Protein AF-A0A1G7X361-F1 (afdb_monomer_lite)

Sequence (94 aa):
MNTQRDKSKIITYPPETLRTFSVEAYQWIDNLNFTINPEECLKNAEEYLSIAREMFLDAGWDGDGKIELMWIPPFMLRSSPTAELTLGVTNLAC

pLDDT: mean 80.36, std 17.74, range [37.34, 97.19]

Radius of gyration: 13.66 Å; chains: 1; bounding box: 28×37×33 Å

Structure (mmCIF, N/CA/C/O backbone):
data_AF-A0A1G7X361-F1
#
_entry.id   AF-A0A1G7X361-F1
#
loop_
_atom_site.group_PDB
_atom_site.id
_atom_site.type_symbol
_atom_site.label_atom_id
_atom_site.label_alt_id
_atom_site.label_comp_id
_atom_site.label_asym_id
_atom_site.label_entity_id
_atom_site.label_seq_id
_atom_site.pdbx_PDB_ins_code
_atom_site.Cartn_x
_atom_site.Cartn_y
_atom_site.Cartn_z
_atom_site.occupancy
_atom_site.B_iso_or_equiv
_atom_site.auth_seq_id
_atom_site.auth_comp_id
_atom_site.auth_asym_id
_atom_site.auth_atom_id
_atom_site.pdbx_PDB_model_num
ATOM 1 N N . MET A 1 1 ? -2.192 22.801 17.073 1.00 48.19 1 MET A N 1
ATOM 2 C CA . MET A 1 1 ? -2.107 21.425 16.535 1.00 48.19 1 MET A CA 1
ATOM 3 C C . MET A 1 1 ? -1.333 21.479 15.235 1.00 48.19 1 MET A C 1
ATOM 5 O O . MET A 1 1 ? -1.706 22.254 14.366 1.00 48.19 1 MET A O 1
ATOM 9 N N . ASN A 1 2 ? -0.223 20.748 15.136 1.00 52.69 2 ASN A N 1
ATOM 10 C CA . ASN A 1 2 ? 0.606 20.754 13.935 1.00 52.69 2 ASN A CA 1
ATOM 11 C C . ASN A 1 2 ? -0.054 19.842 12.889 1.00 52.69 2 ASN A C 1
ATOM 13 O O . ASN A 1 2 ? 0.073 18.622 12.951 1.00 52.69 2 ASN A O 1
ATOM 17 N N . THR A 1 3 ? -0.832 20.437 11.987 1.00 59.69 3 THR A N 1
ATOM 18 C CA . THR A 1 3 ? -1.643 19.748 10.967 1.00 59.69 3 THR A CA 1
ATOM 19 C C . THR A 1 3 ? -0.815 18.936 9.969 1.00 59.69 3 THR A C 1
ATOM 21 O O . THR A 1 3 ? -1.372 18.107 9.260 1.00 59.69 3 THR A O 1
ATOM 24 N N . GLN A 1 4 ? 0.506 19.133 9.944 1.00 61.75 4 GLN A N 1
ATOM 25 C CA . GLN A 1 4 ? 1.441 18.461 9.038 1.00 61.75 4 GLN A CA 1
ATOM 26 C C . GLN A 1 4 ? 1.682 16.973 9.355 1.00 61.75 4 GLN A C 1
ATOM 28 O O . GLN A 1 4 ? 2.319 16.293 8.560 1.00 61.75 4 GLN A O 1
ATOM 33 N N . ARG A 1 5 ? 1.216 16.453 10.501 1.00 76.19 5 ARG A N 1
ATOM 34 C CA . ARG A 1 5 ? 1.441 15.050 10.923 1.00 76.19 5 ARG A CA 1
ATOM 35 C C . ARG A 1 5 ? 0.161 14.227 11.082 1.00 76.19 5 ARG A C 1
ATOM 37 O O . ARG A 1 5 ? 0.184 13.172 11.709 1.00 76.19 5 ARG A O 1
ATOM 44 N N . ASP A 1 6 ? -0.960 14.722 10.572 1.00 85.69 6 ASP A N 1
ATOM 45 C CA . ASP A 1 6 ? -2.228 14.002 10.645 1.00 85.69 6 ASP A CA 1
ATOM 46 C C . ASP A 1 6 ? -2.231 12.817 9.667 1.00 85.69 6 ASP A C 1
ATOM 48 O O . ASP A 1 6 ? -2.395 12.992 8.459 1.00 85.69 6 ASP A O 1
ATOM 52 N N . LYS A 1 7 ? -2.039 11.606 10.205 1.00 86.94 7 LYS A N 1
ATOM 53 C CA . LYS A 1 7 ? -1.960 10.359 9.429 1.00 86.94 7 LYS A CA 1
ATOM 54 C C . LYS A 1 7 ? -3.258 10.021 8.696 1.00 86.94 7 LYS A C 1
ATOM 56 O O . LYS A 1 7 ? -3.201 9.380 7.651 1.00 86.94 7 LYS A O 1
ATOM 61 N N . SER A 1 8 ? -4.402 10.510 9.183 1.00 87.69 8 SER A N 1
ATOM 62 C CA . SER A 1 8 ? -5.708 10.284 8.549 1.00 87.69 8 SER A CA 1
ATOM 63 C C . SER A 1 8 ? -5.873 11.003 7.207 1.00 87.69 8 SER A C 1
ATOM 65 O O . SER A 1 8 ? -6.823 10.744 6.477 1.00 87.69 8 SER A O 1
ATOM 67 N N . LYS A 1 9 ? -4.947 11.911 6.871 1.00 87.56 9 LYS A N 1
ATOM 68 C CA . LYS A 1 9 ? -4.947 12.673 5.615 1.00 87.56 9 LYS A CA 1
ATOM 69 C C . LYS A 1 9 ? -3.977 12.130 4.569 1.00 87.56 9 LYS A C 1
ATOM 71 O O . LYS A 1 9 ? -3.848 12.740 3.513 1.00 87.56 9 LYS A O 1
ATOM 76 N N . ILE A 1 10 ? -3.282 11.030 4.863 1.00 89.50 10 ILE A N 1
ATOM 77 C CA . ILE A 1 10 ? -2.341 10.403 3.925 1.00 89.50 10 ILE A CA 1
ATOM 78 C C . ILE A 1 10 ? -3.109 9.723 2.786 1.00 89.50 10 ILE A C 1
ATOM 80 O O . ILE A 1 10 ? -2.736 9.866 1.627 1.00 89.50 10 ILE A O 1
ATOM 84 N N . ILE A 1 11 ? -4.211 9.039 3.107 1.0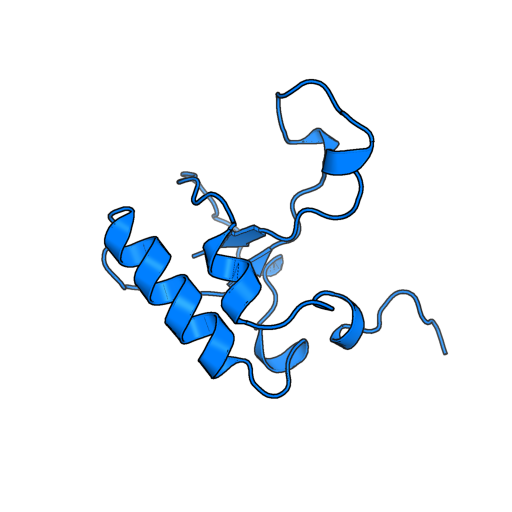0 90.38 11 ILE A N 1
ATOM 85 C CA . ILE A 1 11 ? -5.070 8.356 2.136 1.00 90.38 11 ILE A CA 1
ATOM 86 C C . ILE A 1 11 ? -6.438 9.030 2.153 1.00 90.38 11 ILE A C 1
ATOM 88 O O . ILE A 1 11 ? -7.123 9.047 3.173 1.00 90.38 11 ILE A O 1
ATOM 92 N N . THR A 1 12 ? -6.816 9.621 1.023 1.00 91.81 12 THR A N 1
ATOM 93 C CA . THR A 1 12 ? -8.043 10.426 0.872 1.00 91.81 12 THR A CA 1
ATOM 94 C C . THR A 1 12 ? -8.971 9.904 -0.225 1.00 91.81 12 THR A C 1
ATOM 96 O O . THR A 1 12 ? -9.965 10.548 -0.555 1.00 91.81 12 THR A O 1
ATOM 99 N N . TYR A 1 13 ? -8.653 8.737 -0.781 1.00 93.19 13 TYR A N 1
ATOM 100 C CA . TYR A 1 13 ? -9.408 8.040 -1.817 1.00 93.19 13 TYR A CA 1
ATOM 101 C C . TYR A 1 13 ? -9.998 6.741 -1.257 1.00 93.19 13 TYR A C 1
ATOM 103 O O . TYR A 1 13 ? -9.453 6.215 -0.291 1.00 93.19 13 TYR A O 1
ATOM 111 N N . PRO A 1 14 ? -11.089 6.219 -1.836 1.00 95.00 14 PRO A N 1
ATOM 112 C CA . PRO A 1 14 ? -11.713 4.978 -1.381 1.00 95.00 14 PRO A CA 1
ATOM 113 C C . PRO A 1 14 ? -10.944 3.722 -1.856 1.00 95.00 14 PRO A C 1
ATOM 115 O O . PRO A 1 14 ? -10.186 3.816 -2.832 1.00 95.00 14 PRO A O 1
ATOM 118 N N . PRO A 1 15 ? -11.126 2.549 -1.208 1.00 95.12 15 PRO A N 1
ATOM 119 C CA . PRO A 1 15 ? -10.317 1.345 -1.442 1.00 95.12 15 PRO A CA 1
ATOM 120 C C . PRO A 1 15 ? -10.256 0.887 -2.901 1.00 95.12 15 PRO A C 1
ATOM 122 O O . PRO A 1 15 ? -9.195 0.494 -3.382 1.00 95.12 15 PRO A O 1
ATOM 125 N N . GLU A 1 16 ? -11.364 0.979 -3.637 1.00 95.19 16 GLU A N 1
ATOM 126 C CA . GLU A 1 16 ? -11.456 0.570 -5.041 1.00 95.19 16 GLU A CA 1
ATOM 127 C C . GLU A 1 16 ? -10.477 1.313 -5.960 1.00 95.19 16 GLU A C 1
ATOM 129 O O . GLU A 1 16 ? -10.099 0.786 -7.007 1.00 95.19 16 GLU A O 1
ATOM 134 N N . THR A 1 17 ? -10.020 2.498 -5.547 1.00 95.12 17 THR A N 1
ATOM 135 C CA . THR A 1 17 ? -9.055 3.310 -6.299 1.00 95.12 17 THR A CA 1
ATOM 136 C C . THR A 1 17 ? -7.696 2.619 -6.396 1.00 95.12 17 THR A C 1
ATOM 138 O O . THR A 1 17 ? -6.999 2.802 -7.387 1.00 95.12 17 THR A O 1
ATOM 141 N N . LEU A 1 18 ? -7.334 1.757 -5.433 1.00 94.19 18 LEU A N 1
ATOM 142 C CA . LEU A 1 18 ? -6.087 0.985 -5.495 1.00 94.19 18 LEU A CA 1
ATOM 143 C C . LEU A 1 18 ? -5.982 0.152 -6.773 1.00 94.19 18 LEU A C 1
ATOM 145 O O . LEU A 1 18 ? -4.893 0.004 -7.312 1.00 94.19 18 LEU A O 1
ATOM 149 N N . ARG A 1 19 ? -7.104 -0.327 -7.322 1.00 93.44 19 ARG A N 1
ATOM 150 C CA . ARG A 1 19 ? -7.108 -1.144 -8.545 1.00 93.44 19 ARG A CA 1
ATOM 151 C C . ARG A 1 19 ? -6.645 -0.382 -9.790 1.00 93.44 19 ARG A C 1
ATOM 153 O O . ARG A 1 19 ? -6.378 -1.008 -10.809 1.00 93.44 19 ARG A O 1
ATOM 160 N N . THR A 1 20 ? -6.561 0.949 -9.733 1.00 93.50 20 THR A N 1
ATOM 161 C CA . THR A 1 20 ? -6.025 1.768 -10.829 1.00 93.50 20 THR A CA 1
ATOM 162 C C . THR A 1 20 ? -4.526 2.034 -10.688 1.00 93.50 20 THR A C 1
ATOM 164 O O . THR A 1 20 ? -3.967 2.749 -11.517 1.00 93.50 20 THR A O 1
ATOM 167 N N . PHE A 1 21 ? -3.886 1.547 -9.622 1.00 92.31 21 PHE A N 1
ATOM 168 C CA . PHE A 1 21 ? -2.471 1.787 -9.353 1.00 92.31 21 PHE A CA 1
ATOM 169 C C . PHE A 1 21 ? -1.603 0.738 -10.051 1.00 92.31 21 PHE A C 1
ATOM 171 O O . PHE A 1 21 ? -2.044 -0.377 -10.330 1.00 92.31 21 PHE A O 1
ATOM 178 N N . SER A 1 22 ? -0.347 1.098 -10.305 1.00 88.94 22 SER A N 1
ATOM 179 C CA . SER A 1 22 ? 0.671 0.164 -10.785 1.00 88.94 22 SER A CA 1
ATOM 180 C C . SER A 1 22 ? 1.332 -0.557 -9.613 1.00 88.94 22 SER A C 1
ATOM 182 O O . SER A 1 22 ? 1.574 0.046 -8.568 1.00 88.94 22 SER A O 1
ATOM 184 N N . VAL A 1 23 ? 1.666 -1.832 -9.809 1.00 89.81 23 VAL A N 1
ATOM 185 C CA . VAL A 1 23 ? 2.493 -2.610 -8.879 1.00 89.81 23 VAL A CA 1
ATOM 186 C C . VAL A 1 23 ? 3.904 -2.688 -9.446 1.00 89.81 23 VAL A C 1
ATOM 188 O O . VAL A 1 23 ? 4.089 -3.111 -10.584 1.00 89.81 23 VAL A O 1
ATOM 191 N N . GLU A 1 24 ? 4.889 -2.289 -8.648 1.00 86.00 24 GLU A N 1
ATOM 192 C CA . GLU A 1 24 ? 6.305 -2.312 -9.011 1.00 86.00 24 GLU A CA 1
ATOM 193 C C . GLU A 1 24 ? 7.075 -3.113 -7.960 1.00 86.00 24 GLU A C 1
ATOM 195 O O . GLU A 1 24 ? 6.968 -2.845 -6.761 1.00 86.00 24 GLU A O 1
ATOM 200 N N . ALA A 1 25 ? 7.866 -4.088 -8.402 1.00 83.25 25 ALA A N 1
ATOM 201 C CA . ALA A 1 25 ? 8.692 -4.890 -7.512 1.00 83.25 25 ALA A CA 1
ATOM 202 C C . ALA A 1 25 ? 10.058 -4.223 -7.314 1.00 83.25 25 ALA A C 1
ATOM 204 O O . ALA A 1 25 ? 10.831 -4.051 -8.262 1.00 83.25 25 ALA A O 1
ATOM 205 N N . TYR A 1 26 ? 10.381 -3.892 -6.067 1.00 78.81 26 TYR A N 1
ATOM 206 C CA . TYR A 1 26 ? 11.701 -3.413 -5.676 1.00 78.81 26 TYR A CA 1
ATOM 207 C C . TYR A 1 26 ? 12.408 -4.472 -4.844 1.00 78.81 26 TYR A C 1
ATOM 209 O O . TYR A 1 26 ? 11.829 -5.079 -3.951 1.00 78.81 26 TYR A O 1
ATOM 217 N N . GLN A 1 27 ? 13.691 -4.664 -5.120 1.00 67.44 27 GLN A N 1
ATOM 218 C CA . GLN A 1 27 ? 14.571 -5.406 -4.228 1.00 67.44 27 GLN A CA 1
ATOM 219 C C . GLN A 1 27 ? 15.185 -4.419 -3.220 1.00 67.44 27 GLN A C 1
ATOM 221 O O . GLN A 1 27 ? 15.397 -3.253 -3.566 1.00 67.44 27 GLN A O 1
ATOM 226 N N . TRP A 1 28 ? 15.530 -4.903 -2.019 1.00 71.12 28 TRP A N 1
ATOM 227 C CA . TRP A 1 28 ? 16.344 -4.191 -1.011 1.00 71.12 28 TRP A CA 1
ATOM 228 C C . TRP A 1 28 ? 15.623 -3.123 -0.166 1.00 71.12 28 TRP A C 1
ATOM 230 O O . TRP A 1 28 ? 16.184 -2.065 0.131 1.00 71.12 28 TRP A O 1
ATOM 240 N N . ILE A 1 29 ? 14.383 -3.385 0.263 1.00 75.75 29 ILE A N 1
ATOM 241 C CA . ILE A 1 29 ? 13.737 -2.598 1.330 1.00 75.75 29 ILE A CA 1
ATOM 242 C C . ILE A 1 29 ? 14.168 -3.178 2.684 1.00 75.75 29 ILE A C 1
ATOM 244 O O . ILE A 1 29 ? 13.451 -3.938 3.324 1.00 75.75 29 ILE A O 1
ATOM 248 N N . ASP A 1 30 ? 15.377 -2.829 3.121 1.00 75.62 30 ASP A N 1
ATOM 249 C CA . ASP A 1 30 ? 15.971 -3.449 4.317 1.00 75.62 30 ASP A CA 1
ATOM 250 C C . ASP A 1 30 ? 15.588 -2.731 5.622 1.00 75.62 30 ASP A C 1
ATOM 252 O O . ASP A 1 30 ? 15.759 -3.264 6.720 1.00 75.62 30 ASP A O 1
ATOM 256 N N . ASN A 1 31 ? 15.093 -1.491 5.529 1.00 81.75 31 ASN A N 1
ATOM 257 C CA . ASN A 1 31 ? 14.791 -0.664 6.693 1.00 81.75 31 ASN A CA 1
ATOM 258 C C . ASN A 1 31 ? 13.293 -0.386 6.838 1.00 81.75 31 ASN A C 1
ATOM 260 O O . ASN A 1 31 ? 12.790 0.664 6.437 1.00 81.75 31 ASN A O 1
ATOM 264 N N . LEU A 1 32 ? 12.618 -1.310 7.516 1.00 83.50 32 LEU A N 1
ATOM 265 C CA . LEU A 1 32 ? 11.192 -1.234 7.830 1.00 83.50 32 LEU A CA 1
ATOM 266 C C . LEU A 1 32 ? 10.847 -0.162 8.885 1.00 83.50 32 LEU A C 1
ATOM 268 O O . LEU A 1 32 ? 9.687 0.047 9.194 1.00 83.50 32 LEU A O 1
ATOM 272 N N . ASN A 1 33 ? 11.812 0.584 9.442 1.00 85.62 33 ASN A N 1
ATOM 273 C CA . ASN A 1 33 ? 11.478 1.693 10.356 1.00 85.62 33 ASN A CA 1
ATOM 274 C C . ASN A 1 33 ? 10.833 2.894 9.637 1.00 85.62 33 ASN A C 1
ATOM 276 O O . ASN A 1 33 ? 10.395 3.839 10.293 1.00 85.62 33 ASN A O 1
ATOM 280 N N . PHE A 1 34 ? 10.823 2.889 8.301 1.00 84.38 34 PHE A N 1
ATOM 281 C CA . PHE A 1 34 ? 10.230 3.938 7.470 1.00 84.38 34 PHE A CA 1
ATOM 282 C C . PHE A 1 34 ? 8.878 3.551 6.869 1.00 84.38 34 PHE A C 1
ATOM 284 O O . PHE A 1 34 ? 8.323 4.319 6.080 1.00 84.38 34 PHE A O 1
ATOM 291 N N . THR A 1 35 ? 8.344 2.393 7.245 1.00 89.06 35 THR A N 1
ATOM 292 C CA . THR A 1 35 ? 6.993 1.983 6.886 1.00 89.06 35 THR A CA 1
ATOM 293 C C . THR A 1 35 ? 6.006 2.397 7.978 1.00 89.06 35 THR A C 1
ATOM 295 O O . THR A 1 35 ? 6.365 2.670 9.128 1.00 89.06 35 THR A O 1
ATOM 298 N N . ILE A 1 36 ? 4.738 2.533 7.601 1.00 91.06 36 ILE A N 1
ATOM 299 C CA . ILE A 1 36 ? 3.646 2.901 8.501 1.00 91.06 36 ILE A CA 1
ATOM 300 C C . ILE A 1 36 ? 2.588 1.806 8.429 1.00 91.06 36 ILE A C 1
ATOM 302 O O . ILE A 1 36 ? 2.152 1.438 7.337 1.00 91.06 36 ILE A O 1
ATOM 306 N N . ASN A 1 37 ? 2.127 1.335 9.589 1.00 92.50 37 ASN A N 1
ATOM 307 C CA . ASN A 1 37 ? 0.998 0.416 9.646 1.00 92.50 37 ASN A CA 1
ATOM 308 C C . ASN A 1 37 ? -0.270 1.115 9.093 1.00 92.50 37 ASN A C 1
ATOM 310 O O . ASN A 1 37 ? -0.655 2.165 9.623 1.00 92.50 37 ASN A O 1
ATOM 314 N N . PRO A 1 38 ? -0.948 0.558 8.067 1.00 93.44 38 PRO A N 1
ATOM 315 C CA . PRO A 1 38 ? -2.144 1.156 7.470 1.00 93.44 38 PRO A CA 1
ATOM 316 C C . PRO A 1 38 ? -3.280 1.448 8.460 1.00 93.44 38 PRO A C 1
ATOM 318 O O . PRO A 1 38 ? -4.016 2.415 8.265 1.00 93.44 38 PRO A O 1
ATOM 321 N N . GLU A 1 39 ? -3.401 0.679 9.546 1.00 94.19 39 GLU A N 1
ATOM 322 C CA . GLU A 1 39 ? -4.397 0.904 10.609 1.00 94.19 39 GLU A CA 1
ATOM 323 C C . GLU A 1 39 ? -4.209 2.247 11.337 1.00 94.19 39 GLU A C 1
ATOM 325 O O . GLU A 1 39 ? -5.154 2.798 11.900 1.00 94.19 39 GLU A O 1
ATOM 330 N N . GLU A 1 40 ? -3.005 2.824 11.300 1.00 92.00 40 GLU A N 1
ATOM 331 C CA . GLU A 1 40 ? -2.740 4.152 11.864 1.00 92.00 40 GLU A CA 1
ATOM 332 C C . GLU A 1 40 ? -3.231 5.293 10.958 1.00 92.00 40 GLU A C 1
ATOM 334 O O . GLU A 1 40 ? -3.353 6.439 11.404 1.00 92.00 40 GLU A O 1
ATOM 339 N N . CYS A 1 41 ? -3.494 4.993 9.685 1.00 91.88 41 CYS A N 1
ATOM 340 C CA . CYS A 1 41 ? -3.943 5.941 8.667 1.00 91.88 41 CYS A CA 1
ATOM 341 C C . CYS A 1 41 ? -5.432 5.782 8.335 1.00 91.88 41 CYS A C 1
ATOM 343 O O . CYS A 1 41 ? -6.088 6.761 7.982 1.00 91.88 41 CYS A O 1
ATOM 345 N N . LEU A 1 42 ? -5.967 4.564 8.444 1.00 92.69 42 LEU A N 1
ATOM 346 C CA . LEU A 1 42 ? -7.274 4.176 7.923 1.00 92.69 42 LEU A CA 1
ATOM 347 C C . LEU A 1 42 ? -8.121 3.477 8.986 1.00 92.69 42 LEU A C 1
ATOM 349 O O . LEU A 1 42 ? -7.649 2.605 9.705 1.00 92.69 42 LEU A O 1
ATOM 353 N N . LYS A 1 43 ? -9.420 3.797 9.027 1.00 92.44 43 LYS A N 1
ATOM 354 C CA . LYS A 1 43 ? -10.380 3.088 9.895 1.00 92.44 43 LYS A CA 1
ATOM 355 C C . LYS A 1 43 ? -10.808 1.732 9.330 1.00 92.44 43 LYS A C 1
ATOM 357 O O . LYS A 1 43 ? -11.123 0.833 10.096 1.00 92.44 43 LYS A O 1
ATOM 362 N N . ASN A 1 44 ? -10.841 1.601 8.006 1.00 94.44 44 ASN A N 1
ATOM 363 C CA . ASN A 1 44 ? -11.207 0.392 7.265 1.00 94.44 44 ASN A CA 1
ATOM 364 C C . ASN A 1 44 ? -9.981 -0.212 6.559 1.00 94.44 44 ASN A C 1
ATOM 366 O O . ASN A 1 44 ? -10.057 -0.600 5.398 1.00 94.44 44 ASN A O 1
ATOM 370 N N . ALA A 1 45 ? -8.836 -0.254 7.249 1.00 95.12 45 ALA A N 1
ATOM 371 C CA . ALA A 1 45 ? -7.560 -0.686 6.679 1.00 95.12 45 ALA A CA 1
ATOM 372 C C . ALA A 1 45 ? -7.630 -2.060 5.986 1.00 95.12 45 ALA A C 1
ATOM 374 O O . ALA A 1 45 ? -7.038 -2.222 4.922 1.00 95.12 45 ALA A O 1
ATOM 375 N N . GLU A 1 46 ? -8.398 -3.015 6.525 1.00 96.19 46 GLU A N 1
ATOM 376 C CA . GLU A 1 46 ? -8.500 -4.364 5.947 1.00 96.19 46 GLU A CA 1
ATOM 377 C C . GLU A 1 46 ? -9.068 -4.373 4.519 1.00 96.19 46 GLU A C 1
ATOM 379 O O . GLU A 1 46 ? -8.641 -5.177 3.698 1.00 96.19 46 GLU A O 1
ATOM 384 N N . GLU A 1 47 ? -9.971 -3.449 4.173 1.00 96.94 47 GLU A N 1
ATOM 385 C CA . GLU A 1 47 ? -10.502 -3.356 2.805 1.00 96.94 47 GLU A CA 1
ATOM 386 C C . GLU A 1 47 ? -9.397 -2.989 1.802 1.00 96.94 47 GLU A C 1
ATOM 388 O O . GLU A 1 47 ? -9.323 -3.562 0.715 1.00 96.94 47 GLU A O 1
ATOM 393 N N . TYR A 1 48 ? -8.494 -2.082 2.186 1.00 96.81 48 TYR A N 1
ATOM 394 C CA . TYR A 1 48 ? -7.333 -1.711 1.372 1.00 96.81 48 TYR A CA 1
ATOM 395 C C . TYR A 1 48 ? -6.307 -2.841 1.328 1.00 96.81 48 TYR A C 1
ATOM 397 O O . TYR A 1 48 ? -5.799 -3.167 0.258 1.00 96.81 48 TYR A O 1
ATOM 405 N N . LEU A 1 49 ? -6.024 -3.457 2.480 1.00 96.44 49 LEU A N 1
ATOM 406 C CA . LEU A 1 49 ? -5.078 -4.566 2.600 1.00 96.44 49 LEU A CA 1
ATOM 407 C C . LEU A 1 49 ? -5.506 -5.773 1.764 1.00 96.44 49 LEU A C 1
ATOM 409 O O . LEU A 1 49 ? -4.659 -6.405 1.141 1.00 96.44 49 LEU A O 1
ATOM 413 N N . SER A 1 50 ? -6.805 -6.072 1.707 1.00 97.00 50 SER A N 1
ATOM 414 C CA . SER A 1 50 ? -7.349 -7.141 0.870 1.00 97.00 50 SER A CA 1
ATOM 415 C C . SER A 1 50 ? -7.080 -6.885 -0.613 1.00 97.00 50 SER A C 1
ATOM 417 O O . SER A 1 50 ? -6.554 -7.761 -1.293 1.00 97.00 50 SER A O 1
ATOM 419 N N . ILE A 1 51 ? -7.375 -5.677 -1.108 1.00 97.19 51 ILE A N 1
ATOM 420 C CA . ILE A 1 51 ? -7.143 -5.311 -2.515 1.00 97.19 51 ILE A CA 1
ATOM 421 C C . ILE A 1 51 ? -5.644 -5.297 -2.839 1.00 97.19 51 ILE A C 1
ATOM 423 O O . ILE A 1 51 ? -5.232 -5.841 -3.859 1.00 97.19 51 ILE A O 1
ATOM 427 N N . ALA A 1 52 ? -4.818 -4.718 -1.964 1.00 96.25 52 ALA A N 1
ATOM 428 C CA . ALA A 1 52 ? -3.369 -4.686 -2.147 1.00 96.25 52 ALA A CA 1
ATOM 429 C C . ALA A 1 52 ? -2.774 -6.102 -2.192 1.00 96.25 52 ALA A C 1
ATOM 431 O O . ALA A 1 52 ? -1.960 -6.402 -3.058 1.00 96.25 52 ALA A O 1
ATOM 432 N N . ARG A 1 53 ? -3.231 -6.994 -1.303 1.00 96.12 53 ARG A N 1
ATOM 433 C CA . ARG A 1 53 ? -2.817 -8.401 -1.264 1.00 96.12 53 ARG A CA 1
ATOM 434 C C . ARG A 1 53 ? -3.163 -9.130 -2.558 1.00 96.12 53 ARG A C 1
ATOM 436 O O . ARG A 1 53 ? -2.298 -9.819 -3.081 1.00 96.12 53 ARG A O 1
ATOM 443 N N . GLU A 1 54 ? -4.379 -8.959 -3.081 1.00 96.75 54 GLU A N 1
ATOM 444 C CA . GLU A 1 54 ? -4.767 -9.502 -4.395 1.00 96.75 54 GLU A CA 1
ATOM 445 C C . GLU A 1 54 ? -3.801 -9.027 -5.489 1.00 96.75 54 GLU A C 1
ATOM 447 O O . GLU A 1 54 ? -3.201 -9.841 -6.183 1.00 96.75 54 GLU A O 1
ATOM 452 N N . MET A 1 55 ? -3.582 -7.713 -5.585 1.00 96.31 55 MET A N 1
ATOM 453 C CA . MET A 1 55 ? -2.720 -7.120 -6.611 1.00 96.31 55 MET A CA 1
ATOM 454 C C . MET A 1 55 ? -1.259 -7.580 -6.507 1.00 96.31 55 MET A C 1
ATOM 456 O O . MET A 1 55 ? -0.600 -7.769 -7.527 1.00 96.31 55 MET A O 1
ATOM 460 N N . PHE A 1 56 ? -0.739 -7.760 -5.292 1.00 95.00 56 PHE A N 1
ATOM 461 C CA . PHE A 1 56 ? 0.627 -8.232 -5.070 1.00 95.00 56 PHE A CA 1
ATOM 462 C C . PHE A 1 56 ? 0.784 -9.717 -5.399 1.00 95.00 56 PHE A C 1
ATOM 464 O O . PHE A 1 56 ? 1.761 -10.085 -6.049 1.00 95.00 56 PHE A O 1
ATOM 471 N N . LEU A 1 57 ? -0.180 -10.560 -5.011 1.00 95.25 57 LEU A N 1
ATOM 472 C CA . LEU A 1 57 ? -0.201 -11.976 -5.393 1.00 95.25 57 LEU A CA 1
ATOM 473 C C . LEU A 1 57 ? -0.251 -12.129 -6.921 1.00 95.25 57 LEU A C 1
ATOM 475 O O . LEU A 1 57 ? 0.528 -12.894 -7.487 1.00 95.25 57 LEU A O 1
ATOM 479 N N . ASP A 1 58 ? -1.096 -11.343 -7.597 1.00 95.25 58 ASP A N 1
ATOM 480 C CA . ASP A 1 58 ? -1.186 -11.320 -9.063 1.00 95.25 58 ASP A CA 1
ATOM 481 C C . ASP A 1 58 ? 0.130 -10.864 -9.725 1.00 95.25 58 ASP A C 1
ATOM 483 O O . ASP A 1 58 ? 0.460 -11.302 -10.830 1.00 95.25 58 ASP A O 1
ATOM 487 N N . ALA A 1 59 ? 0.909 -10.016 -9.045 1.00 92.75 59 ALA A N 1
ATOM 488 C CA . ALA A 1 59 ? 2.229 -9.557 -9.482 1.00 92.75 59 ALA A CA 1
ATOM 489 C C . ALA A 1 59 ? 3.383 -10.518 -9.119 1.00 92.75 59 ALA A C 1
ATOM 491 O O . ALA A 1 59 ? 4.533 -10.244 -9.469 1.00 92.75 59 ALA A O 1
ATOM 492 N N . GLY A 1 60 ? 3.095 -11.644 -8.456 1.00 91.69 60 GLY A N 1
ATOM 493 C CA . GLY A 1 60 ? 4.073 -12.683 -8.123 1.00 91.69 60 GLY A CA 1
ATOM 494 C C . GLY A 1 60 ? 4.708 -12.571 -6.735 1.00 91.69 60 GLY A C 1
ATOM 495 O O . GLY A 1 60 ? 5.762 -13.164 -6.518 1.00 91.69 60 GLY A O 1
ATOM 496 N N . TRP A 1 61 ? 4.108 -11.824 -5.803 1.00 92.81 61 TRP A N 1
ATOM 497 C CA . TRP A 1 61 ? 4.466 -11.908 -4.383 1.00 92.81 61 TRP A CA 1
ATOM 498 C C . TRP A 1 61 ? 4.038 -13.261 -3.800 1.00 92.81 61 TRP A C 1
ATOM 500 O O . TRP A 1 61 ? 2.954 -13.755 -4.104 1.00 92.81 61 TRP A O 1
ATOM 510 N N . ASP A 1 62 ? 4.854 -13.833 -2.915 1.00 91.38 62 ASP A N 1
ATOM 511 C CA . ASP A 1 62 ? 4.597 -15.140 -2.292 1.00 91.38 62 ASP A CA 1
ATOM 512 C C . ASP A 1 62 ? 3.504 -15.094 -1.202 1.00 91.38 62 ASP A C 1
ATOM 514 O O . ASP A 1 62 ? 3.066 -16.131 -0.697 1.00 91.38 62 ASP A O 1
ATOM 518 N N . GLY A 1 63 ? 3.024 -13.895 -0.850 1.00 90.25 63 GLY A N 1
ATOM 519 C CA . GLY A 1 63 ? 1.986 -13.696 0.164 1.00 90.25 63 GLY A CA 1
ATOM 520 C C . GLY A 1 63 ? 2.508 -13.746 1.601 1.00 90.25 63 GLY A C 1
ATOM 521 O O . GLY A 1 63 ? 1.719 -13.899 2.536 1.00 90.25 63 GLY A O 1
ATOM 522 N N . ASP A 1 64 ? 3.821 -13.635 1.786 1.00 87.75 64 ASP A N 1
ATOM 523 C CA . ASP A 1 64 ? 4.499 -13.651 3.072 1.00 87.75 64 ASP A CA 1
ATOM 524 C C . ASP A 1 64 ? 4.968 -12.253 3.508 1.00 87.75 64 ASP A C 1
ATOM 526 O O . ASP A 1 64 ? 5.327 -11.399 2.706 1.00 87.75 64 ASP A O 1
ATOM 530 N N . GLY A 1 65 ? 4.961 -11.998 4.819 1.00 87.44 65 GLY A N 1
ATOM 531 C CA . GLY A 1 65 ? 5.304 -10.686 5.376 1.00 87.44 65 GLY A CA 1
ATOM 532 C C . GLY A 1 65 ? 4.083 -9.820 5.695 1.00 87.44 65 GLY A C 1
ATOM 533 O O . GLY A 1 65 ? 2.985 -10.328 5.938 1.00 87.44 65 GLY A O 1
ATOM 534 N N . LYS A 1 66 ? 4.291 -8.503 5.793 1.00 90.94 66 LYS A N 1
ATOM 535 C CA . LYS A 1 66 ? 3.255 -7.524 6.154 1.00 90.94 66 LYS A CA 1
ATOM 536 C C . LYS A 1 66 ? 3.196 -6.433 5.097 1.00 90.94 66 LYS A C 1
ATOM 538 O O . LYS A 1 66 ? 4.220 -5.878 4.739 1.00 90.94 66 LYS A O 1
ATOM 543 N N . ILE A 1 67 ? 1.989 -6.092 4.659 1.00 93.25 67 ILE A N 1
ATOM 544 C CA . ILE A 1 67 ? 1.773 -4.951 3.768 1.00 93.25 67 ILE A CA 1
ATOM 545 C C . ILE A 1 67 ? 1.743 -3.683 4.618 1.00 93.25 67 ILE A C 1
ATOM 547 O O . ILE A 1 67 ? 0.903 -3.549 5.512 1.00 93.25 67 ILE A O 1
ATOM 551 N N . GLU A 1 68 ? 2.635 -2.746 4.320 1.00 93.31 68 GLU A N 1
ATOM 552 C CA . GLU A 1 68 ? 2.749 -1.475 5.024 1.00 93.31 68 GLU A CA 1
ATOM 553 C C . GLU A 1 68 ? 2.805 -0.294 4.039 1.00 93.31 68 GLU A C 1
ATOM 555 O O . GLU A 1 68 ? 3.020 -0.439 2.834 1.00 93.31 68 GLU A O 1
ATOM 560 N N . LEU A 1 69 ? 2.555 0.918 4.534 1.00 91.62 69 LEU A N 1
ATOM 561 C CA . LEU A 1 69 ? 2.618 2.131 3.719 1.00 91.62 69 LEU A CA 1
ATOM 562 C C . LEU A 1 69 ? 4.038 2.682 3.714 1.00 91.62 69 LEU A C 1
ATOM 564 O O . LEU A 1 69 ? 4.609 2.919 4.778 1.00 91.62 69 LEU A O 1
ATOM 568 N N . MET A 1 70 ? 4.572 2.976 2.530 1.00 89.25 70 MET A N 1
ATOM 569 C CA . MET A 1 70 ? 5.85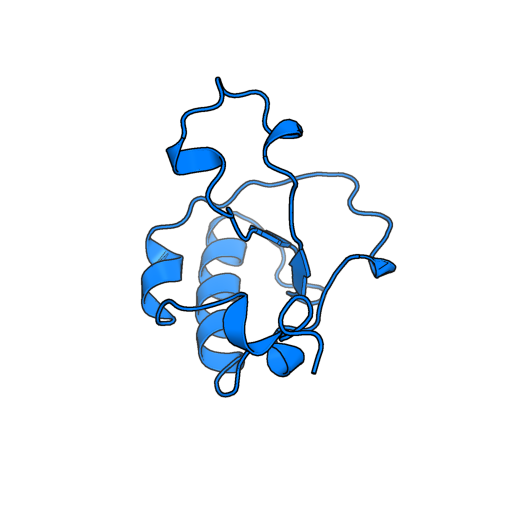1 3.659 2.384 1.00 89.25 70 MET A CA 1
ATOM 570 C C . MET A 1 70 ? 5.700 4.883 1.484 1.00 89.25 70 MET A C 1
ATOM 572 O O . MET A 1 70 ? 5.290 4.815 0.326 1.00 89.25 70 MET A O 1
ATOM 576 N N . TRP A 1 71 ? 6.086 6.044 2.002 1.00 85.38 71 TRP A N 1
ATOM 577 C CA . TRP A 1 71 ? 6.175 7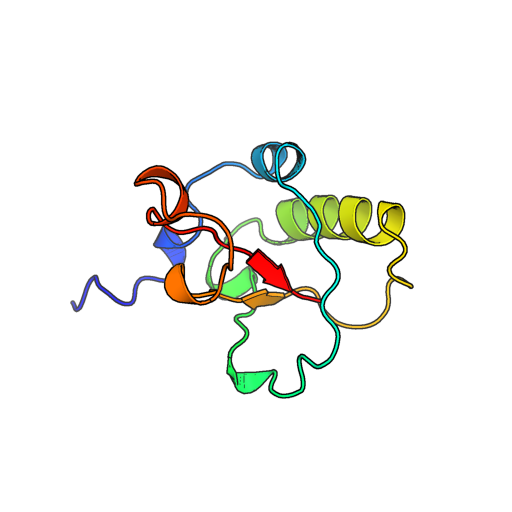.229 1.165 1.00 85.38 71 TRP A CA 1
ATOM 578 C C . TRP A 1 71 ? 7.479 7.203 0.369 1.00 85.38 71 TRP A C 1
ATOM 580 O O . TRP A 1 71 ? 8.565 7.198 0.950 1.00 85.38 71 TRP A O 1
ATOM 590 N N . ILE A 1 72 ? 7.371 7.225 -0.959 1.00 81.56 72 ILE A N 1
ATOM 591 C CA . ILE A 1 72 ? 8.523 7.372 -1.846 1.00 81.56 72 ILE A CA 1
ATOM 592 C C . ILE A 1 72 ? 8.582 8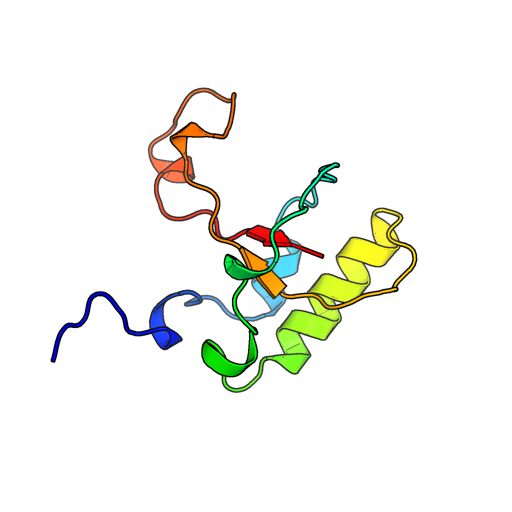.824 -2.329 1.00 81.56 72 ILE A C 1
ATOM 594 O O . ILE A 1 72 ? 7.651 9.287 -2.992 1.00 81.56 72 ILE A O 1
ATOM 598 N N . PRO A 1 73 ? 9.666 9.560 -2.031 1.00 79.88 73 PRO A N 1
ATOM 599 C CA . PRO A 1 73 ? 9.828 10.910 -2.536 1.00 79.88 73 PRO A CA 1
ATOM 600 C C . PRO A 1 73 ? 9.797 10.944 -4.073 1.00 79.88 73 PRO A C 1
ATOM 602 O O . PRO A 1 73 ? 10.506 10.154 -4.700 1.00 79.88 73 PRO A O 1
ATOM 605 N N . PRO A 1 74 ? 9.092 11.902 -4.705 1.00 73.44 74 PRO A N 1
ATOM 606 C CA . PRO A 1 74 ? 8.996 11.979 -6.166 1.00 73.44 74 PRO A CA 1
ATOM 607 C C . PRO A 1 74 ? 10.347 12.039 -6.894 1.00 73.44 74 PRO A C 1
ATOM 609 O O . PRO A 1 74 ? 10.475 11.529 -8.000 1.00 73.44 74 PRO A O 1
ATOM 612 N N . PHE A 1 75 ? 11.381 12.612 -6.267 1.00 77.81 75 PHE A N 1
ATOM 613 C CA . PHE A 1 75 ? 12.725 12.703 -6.852 1.00 77.81 75 PHE A CA 1
ATOM 614 C C . PHE A 1 75 ? 13.465 11.355 -6.947 1.00 77.81 75 PHE A C 1
ATOM 616 O O . PHE A 1 75 ? 14.514 11.288 -7.582 1.00 77.81 75 PHE A O 1
ATOM 623 N N . MET A 1 76 ? 12.956 10.295 -6.310 1.00 74.88 76 MET A N 1
ATOM 624 C CA . MET A 1 76 ? 13.509 8.939 -6.412 1.00 74.88 76 MET A CA 1
ATOM 625 C C . MET A 1 76 ? 13.080 8.228 -7.702 1.00 74.88 76 MET A C 1
ATOM 627 O O . MET A 1 76 ? 13.734 7.276 -8.130 1.00 74.88 76 MET A O 1
ATOM 631 N N . LEU A 1 77 ? 11.992 8.677 -8.334 1.00 70.44 77 LEU A N 1
ATOM 632 C CA . LEU A 1 77 ? 11.467 8.079 -9.557 1.00 70.44 77 LEU A CA 1
ATOM 633 C C . LEU A 1 77 ? 12.236 8.636 -10.764 1.00 70.44 77 LEU A C 1
ATOM 635 O O . LEU A 1 77 ? 12.333 9.844 -10.956 1.00 70.44 77 LEU A O 1
ATOM 639 N N . ARG A 1 78 ? 12.817 7.749 -11.584 1.00 61.97 78 ARG A N 1
ATOM 640 C CA . ARG A 1 78 ? 13.679 8.121 -12.729 1.00 61.97 78 ARG A CA 1
ATOM 641 C C . ARG A 1 78 ? 12.915 8.640 -13.959 1.00 61.97 78 ARG A C 1
ATOM 643 O O . ARG A 1 78 ? 13.544 8.972 -14.961 1.00 61.97 78 ARG A O 1
ATOM 650 N N . SER A 1 79 ? 11.587 8.697 -13.915 1.00 56.78 79 SER A N 1
ATOM 651 C CA . SER A 1 79 ? 10.752 9.280 -14.972 1.00 56.78 79 SER A CA 1
ATOM 652 C C . SER A 1 79 ? 10.722 10.806 -14.867 1.00 56.78 79 SER A C 1
ATOM 654 O O . SER A 1 79 ? 10.742 11.351 -13.766 1.00 56.78 79 SER A O 1
ATOM 656 N N . SER A 1 80 ? 10.658 11.503 -16.008 1.00 47.62 80 SER A N 1
ATOM 657 C CA . SER A 1 80 ? 10.570 12.968 -16.052 1.00 47.62 80 SER A CA 1
ATOM 658 C C . SER A 1 80 ? 9.477 13.475 -15.098 1.00 47.62 80 SER A C 1
ATOM 660 O O . SER A 1 80 ? 8.332 13.041 -15.230 1.00 47.62 80 SER A O 1
ATOM 662 N N . PRO A 1 81 ? 9.798 14.360 -14.137 1.00 51.50 81 PRO A N 1
ATOM 663 C CA . PRO A 1 81 ? 8.834 14.809 -13.144 1.00 51.50 81 PRO A CA 1
ATOM 664 C C . PRO A 1 81 ? 7.748 15.642 -13.830 1.00 51.50 81 PRO A C 1
ATOM 666 O O . PRO A 1 81 ? 7.984 16.782 -14.228 1.00 51.50 81 PRO A O 1
ATOM 669 N N . THR A 1 82 ? 6.557 15.072 -13.989 1.00 54.62 82 THR A N 1
ATOM 670 C CA . THR A 1 82 ? 5.341 15.833 -14.288 1.00 54.62 82 THR A CA 1
ATOM 671 C C . THR A 1 82 ? 4.720 16.299 -12.971 1.00 54.62 82 THR A C 1
ATOM 673 O O . THR A 1 82 ? 4.886 15.655 -11.933 1.00 54.62 82 THR A O 1
ATOM 676 N N . ALA A 1 83 ? 3.999 17.425 -12.986 1.00 54.56 83 ALA A N 1
ATOM 677 C CA . ALA A 1 83 ? 3.344 17.967 -11.788 1.00 54.56 83 ALA A CA 1
ATOM 678 C C . ALA A 1 83 ? 2.397 16.947 -11.112 1.00 54.56 83 ALA A C 1
ATOM 680 O O . ALA A 1 83 ? 2.216 16.968 -9.895 1.00 54.56 83 ALA A O 1
ATOM 681 N N . GLU A 1 84 ? 1.855 16.015 -11.896 1.00 55.09 84 GLU A N 1
ATOM 682 C CA . GLU A 1 84 ? 0.986 14.917 -11.465 1.00 55.09 84 GLU A CA 1
ATOM 683 C C . GLU A 1 84 ? 1.725 13.869 -10.611 1.00 55.09 84 GLU A C 1
ATOM 685 O O . GLU A 1 84 ? 1.180 13.415 -9.612 1.00 55.09 84 GLU A O 1
ATOM 690 N N . LEU A 1 85 ? 2.992 13.552 -10.918 1.00 51.47 85 LEU A N 1
ATOM 691 C CA . LEU A 1 85 ? 3.825 12.616 -10.140 1.00 51.47 85 LEU A CA 1
ATOM 692 C C . LEU A 1 85 ? 4.315 13.211 -8.808 1.00 51.47 85 LEU A C 1
ATOM 694 O O . LEU A 1 85 ? 4.633 12.486 -7.867 1.00 51.47 85 LEU A O 1
ATOM 698 N N . THR A 1 86 ? 4.392 14.540 -8.710 1.00 48.25 86 THR A N 1
ATOM 699 C CA . THR A 1 86 ? 4.828 15.233 -7.485 1.00 48.25 86 THR A CA 1
ATOM 700 C C . THR A 1 86 ? 3.727 15.405 -6.441 1.00 48.25 86 THR A C 1
ATOM 702 O O . THR A 1 86 ? 4.027 15.690 -5.280 1.00 48.25 86 THR 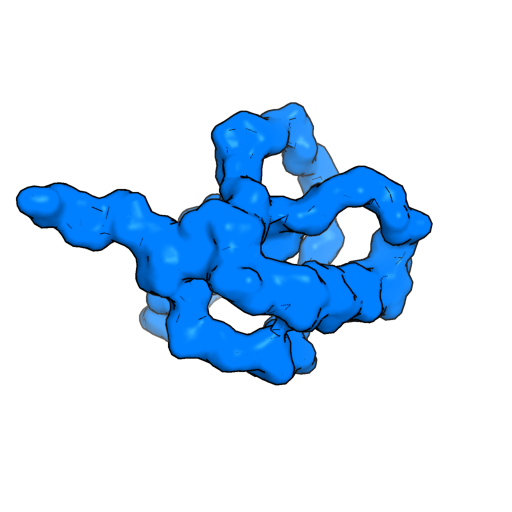A O 1
ATOM 705 N N . LEU A 1 87 ? 2.464 15.191 -6.816 1.00 53.88 87 LEU A N 1
ATOM 706 C CA . LEU A 1 87 ? 1.318 15.226 -5.909 1.00 53.88 87 LEU A CA 1
ATOM 707 C C . LEU A 1 87 ? 1.124 13.859 -5.233 1.00 53.88 87 LEU A C 1
ATOM 709 O O . LEU A 1 87 ? 0.108 13.203 -5.408 1.00 53.88 87 LEU A O 1
ATOM 713 N N . GLY A 1 88 ? 2.116 13.439 -4.444 1.00 43.47 88 GLY A N 1
ATOM 714 C CA . GLY A 1 88 ? 1.952 12.388 -3.436 1.00 43.47 88 GLY A CA 1
ATOM 715 C C . GLY A 1 88 ? 1.558 11.011 -3.973 1.00 43.47 88 GLY A C 1
ATOM 716 O O . GLY A 1 88 ? 0.506 10.488 -3.610 1.00 43.47 88 GLY A O 1
ATOM 717 N N . VAL A 1 89 ? 2.430 10.381 -4.763 1.00 47.09 89 VAL A N 1
ATOM 718 C CA . VAL A 1 89 ? 2.334 8.934 -5.003 1.00 47.09 89 VAL A CA 1
ATOM 719 C C . VAL A 1 89 ? 2.567 8.222 -3.666 1.00 47.09 89 VAL A C 1
ATOM 721 O O . VAL A 1 89 ? 3.660 8.269 -3.101 1.00 47.09 89 VAL A O 1
ATOM 724 N N . THR A 1 90 ? 1.515 7.621 -3.116 1.00 43.03 90 THR A N 1
ATOM 725 C CA . THR A 1 90 ? 1.613 6.750 -1.941 1.00 43.03 90 THR A CA 1
ATOM 726 C C . THR A 1 90 ? 1.834 5.337 -2.452 1.00 43.03 90 THR A C 1
ATOM 728 O O . THR A 1 90 ? 0.930 4.767 -3.055 1.00 43.03 90 THR A O 1
ATOM 731 N N . ASN A 1 91 ? 3.033 4.794 -2.239 1.00 44.72 91 ASN A N 1
ATOM 732 C CA . ASN A 1 91 ? 3.342 3.417 -2.597 1.00 44.72 91 ASN A CA 1
ATOM 733 C C . ASN A 1 91 ? 3.050 2.515 -1.391 1.00 44.72 91 ASN A C 1
ATOM 735 O O . ASN A 1 91 ? 3.456 2.795 -0.262 1.00 44.72 91 ASN A O 1
ATOM 739 N N . LEU A 1 92 ? 2.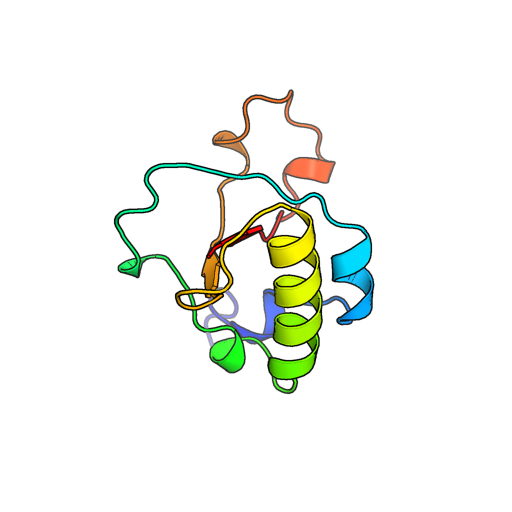318 1.433 -1.623 1.00 37.34 92 LEU A N 1
ATOM 740 C CA . LEU A 1 92 ? 2.256 0.327 -0.674 1.00 37.34 92 LEU A CA 1
ATOM 741 C C . LEU A 1 92 ? 3.505 -0.524 -0.897 1.00 37.34 92 LEU A C 1
ATOM 743 O O . LEU A 1 92 ? 3.838 -0.832 -2.039 1.00 37.34 92 LEU A O 1
ATOM 747 N N . ALA A 1 93 ? 4.204 -0.849 0.182 1.00 40.44 93 ALA A N 1
ATOM 748 C CA . ALA A 1 93 ? 5.375 -1.707 0.156 1.00 40.44 93 ALA A CA 1
ATOM 749 C C . ALA A 1 93 ? 5.091 -2.959 0.989 1.00 40.44 93 ALA A C 1
ATOM 751 O O . ALA A 1 93 ? 4.462 -2.882 2.046 1.00 40.44 93 ALA A O 1
ATOM 752 N N . CYS A 1 94 ? 5.519 -4.102 0.472 1.00 38.81 94 CYS A N 1
ATOM 753 C CA . CYS A 1 94 ? 5.544 -5.389 1.158 1.00 38.81 94 CYS A CA 1
ATOM 754 C C . CYS A 1 94 ? 6.958 -5.677 1.670 1.00 38.81 94 CYS A C 1
ATOM 756 O O . CYS A 1 94 ? 7.918 -5.295 0.957 1.00 38.81 94 CYS A O 1
#

Secondary structure (DSSP, 8-state):
--GGG-GGGS--S-GGGGGGSPP---S----GGG-B-GGGT-TTHHHHHHHHHHHHHHTT--S-S--EEEEPPGGGS-S---HHHHTT-EEEE-

Foldseek 3Di:
DPPPPQLLPLDDDDLVVCVVDDDDDDPDPPDCVQWAAQVSHDVPSVSNVVVVLVNVVVVPDPSDDDWTKHWDQLVVDPDDDDPVSRPTDTDTDD

Organism: Chitinophaga filiformis (NCBI:txid104663)